Protein AF-A0A359D4K9-F1 (afdb_monomer)

Foldseek 3Di:
DVVQVVVLVVPDDDLVSLDDDLPPQWGWDQTFDPPDPPDPVQTFPTAFIWRDDPNDTDTDDGDGCVVPVPADSVRVSVVVVVVVVVVVVD

Solvent-accessible surface area (backbone atoms only — not comparable to full-atom values): 5476 Å² total; per-residue (Å²): 78,72,70,34,51,50,56,52,60,76,63,56,84,52,79,74,60,45,40,50,74,74,56,94,54,33,20,41,28,80,61,69,64,82,71,58,88,53,61,92,89,59,59,64,64,52,27,36,36,36,40,63,53,100,95,42,79,43,81,73,50,75,58,49,28,80,80,43,75,88,57,54,71,67,58,50,52,48,54,50,54,51,53,53,55,58,60,78,74,109

Mean predicted aligned error: 7.07 Å

pLDDT: mean 76.09, std 11.59, range [47.28, 90.19]

Nearest PDB structures (foldseek):
  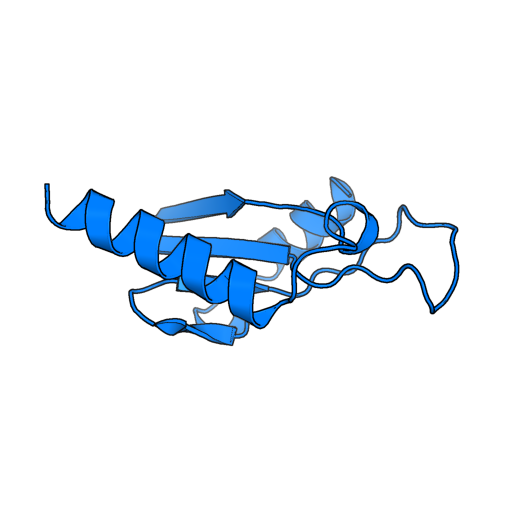2re2-assembly1_A  TM=3.440E-01  e=5.229E+00  Thermoplasma acidophilum DSM 1728
  3p7m-assembly1_D  TM=3.072E-01  e=7.297E+00  Francisella tularensis subsp. tularensis

Radius of gyration: 13.6 Å; Cα contacts (8 Å, |Δi|>4): 110; chains: 1; bounding box: 34×25×38 Å

Secondary structure (DSSP, 8-state):
-HHHHHHHHHT--SGGGG-EEEETTEEEE----SS--S-GGG----EEEEEEETTEEEE--B--GGGGTTS-HHHHHHHHHHHHHHHTT-

Sequence (90 aa):
MESDIDEFLDNIEEIKDLGISLGHNLYKARIKNTDNNKGKSAGYRLITYLQFNENELTLIYIYSKSELENISESELDNIIINTFYNENMK

Structure (mmCIF, N/CA/C/O backbone):
data_AF-A0A359D4K9-F1
#
_entry.id   AF-A0A359D4K9-F1
#
loop_
_atom_site.group_PDB
_atom_site.id
_atom_site.type_symbol
_atom_site.label_atom_id
_atom_site.label_alt_id
_atom_site.label_comp_id
_atom_site.label_asym_id
_atom_site.label_entity_id
_atom_site.label_seq_id
_atom_site.pdbx_PDB_ins_code
_atom_site.Cartn_x
_atom_site.Cartn_y
_atom_site.Cartn_z
_atom_site.occupancy
_atom_site.B_iso_or_equiv
_atom_site.auth_seq_id
_atom_site.auth_comp_id
_atom_site.auth_asym_id
_atom_site.auth_atom_id
_atom_site.pdbx_PDB_model_num
ATOM 1 N N . MET A 1 1 ? 0.466 2.070 -15.325 1.00 66.88 1 MET A N 1
ATOM 2 C CA . MET A 1 1 ? 0.275 2.724 -14.012 1.00 66.88 1 MET A CA 1
ATOM 3 C C . MET A 1 1 ? -1.197 2.887 -13.715 1.00 66.88 1 MET A C 1
ATOM 5 O O . MET A 1 1 ? -1.648 2.187 -12.826 1.00 66.88 1 MET A O 1
ATOM 9 N N . GLU A 1 2 ? -1.948 3.731 -14.429 1.00 74.88 2 GLU A N 1
ATOM 10 C CA . GLU A 1 2 ? -3.402 3.876 -14.202 1.00 74.88 2 GLU A CA 1
ATOM 11 C C . GLU A 1 2 ? -4.120 2.524 -14.350 1.00 74.88 2 GLU A C 1
ATOM 13 O O . GLU A 1 2 ? -4.704 2.033 -13.395 1.00 74.88 2 GLU A O 1
ATOM 18 N N . SER A 1 3 ? -3.878 1.818 -15.460 1.00 83.75 3 SER A N 1
ATOM 19 C CA . SER A 1 3 ? -4.421 0.472 -15.695 1.00 83.75 3 SER A CA 1
ATOM 20 C C . SER A 1 3 ? -4.001 -0.581 -14.663 1.00 83.75 3 SER A C 1
ATOM 22 O O . SER A 1 3 ? -4.746 -1.518 -14.412 1.00 83.75 3 SER A O 1
ATOM 24 N N . ASP A 1 4 ? -2.799 -0.459 -14.090 1.00 81.88 4 ASP A N 1
ATOM 25 C CA . ASP A 1 4 ? -2.317 -1.399 -13.073 1.00 81.88 4 ASP A CA 1
ATOM 26 C C . ASP A 1 4 ? -3.028 -1.165 -11.731 1.00 81.88 4 ASP A C 1
ATOM 28 O O . ASP A 1 4 ? -3.314 -2.111 -10.999 1.00 81.88 4 ASP A O 1
ATOM 32 N N . ILE A 1 5 ? -3.284 0.105 -11.399 1.00 81.25 5 ILE A N 1
ATOM 33 C CA . ILE A 1 5 ? -4.005 0.502 -10.189 1.00 81.25 5 ILE A CA 1
ATOM 34 C C . ILE A 1 5 ? -5.464 0.075 -10.305 1.00 81.25 5 ILE A C 1
ATOM 36 O O . ILE A 1 5 ? -5.965 -0.546 -9.373 1.00 81.25 5 ILE A O 1
ATOM 40 N N . ASP A 1 6 ? -6.107 0.347 -11.440 1.00 86.19 6 ASP A N 1
ATOM 41 C CA . ASP A 1 6 ? -7.495 -0.051 -11.686 1.00 86.19 6 ASP A CA 1
ATOM 42 C C . ASP A 1 6 ? -7.654 -1.571 -11.581 1.00 86.19 6 ASP A C 1
ATOM 44 O O . ASP A 1 6 ? -8.506 -2.050 -10.838 1.00 86.19 6 ASP A O 1
ATOM 48 N N . GLU A 1 7 ? -6.758 -2.341 -12.216 1.00 87.75 7 GLU A N 1
ATOM 49 C CA . GLU A 1 7 ? -6.754 -3.804 -12.104 1.00 87.75 7 GLU A CA 1
ATOM 50 C C . GLU A 1 7 ? -6.623 -4.252 -10.643 1.00 87.75 7 GLU A C 1
ATOM 52 O O . GLU A 1 7 ? -7.317 -5.166 -10.212 1.00 87.75 7 GLU A O 1
ATOM 57 N N . PHE A 1 8 ? -5.758 -3.619 -9.850 1.00 87.25 8 PHE A N 1
A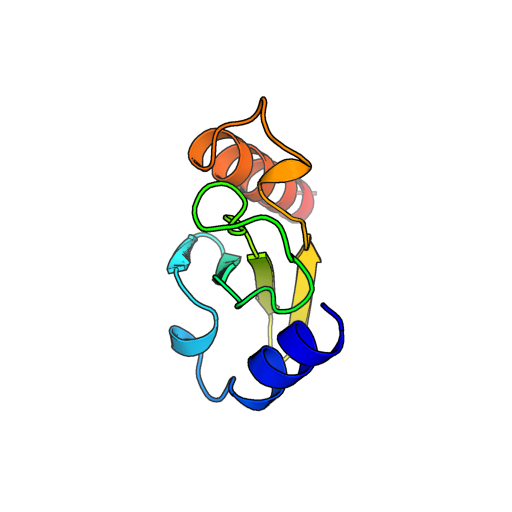TOM 58 C CA . PHE A 1 8 ? -5.648 -3.953 -8.434 1.00 87.25 8 PHE A CA 1
ATOM 59 C C . PHE A 1 8 ? -6.930 -3.634 -7.657 1.00 87.25 8 PHE A C 1
ATOM 61 O O . PHE A 1 8 ? -7.374 -4.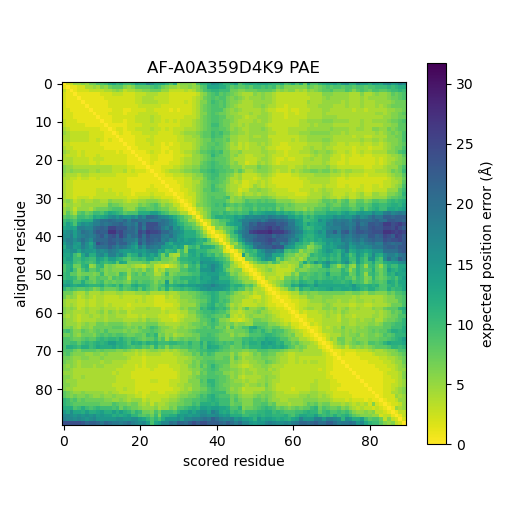484 -6.890 1.00 87.25 8 PHE A O 1
ATOM 68 N N . LEU A 1 9 ? -7.524 -2.453 -7.856 1.00 86.25 9 LEU A N 1
ATOM 69 C CA . LEU A 1 9 ? -8.746 -2.035 -7.160 1.00 86.25 9 LEU A CA 1
ATOM 70 C C . LEU A 1 9 ? -9.936 -2.940 -7.494 1.00 86.25 9 LEU A C 1
ATOM 72 O O . LEU A 1 9 ? -10.675 -3.318 -6.587 1.00 86.25 9 LEU A O 1
ATOM 76 N N . ASP A 1 10 ? -10.068 -3.348 -8.756 1.00 90.19 10 ASP A N 1
ATOM 77 C CA . ASP A 1 10 ? -11.122 -4.256 -9.221 1.00 90.19 10 ASP A CA 1
ATOM 78 C C . ASP A 1 10 ? -11.018 -5.665 -8.610 1.00 90.19 10 ASP A C 1
ATOM 80 O O . ASP A 1 10 ? -12.001 -6.405 -8.594 1.00 90.19 10 ASP A O 1
ATOM 84 N N . ASN A 1 11 ? -9.843 -6.048 -8.098 1.00 89.44 11 ASN A N 1
ATOM 85 C CA . ASN A 1 11 ? -9.598 -7.350 -7.471 1.00 89.44 11 ASN A CA 1
ATOM 86 C C . ASN A 1 11 ? -9.678 -7.323 -5.930 1.00 89.44 11 ASN A C 1
ATOM 88 O O . ASN A 1 11 ? -9.399 -8.341 -5.296 1.00 89.44 11 ASN A O 1
ATOM 92 N N . ILE A 1 12 ? -10.025 -6.190 -5.306 1.00 88.06 12 ILE A N 1
ATOM 93 C CA . ILE A 1 12 ? -10.196 -6.113 -3.847 1.00 88.06 12 ILE A CA 1
ATOM 94 C C . ILE A 1 12 ? -11.588 -6.628 -3.470 1.00 88.06 12 ILE A C 1
ATOM 96 O O . ILE A 1 12 ? -12.591 -5.965 -3.728 1.00 88.06 12 ILE A O 1
ATOM 100 N N . GLU A 1 13 ? -11.649 -7.764 -2.775 1.00 87.88 13 GLU A N 1
ATOM 101 C CA . GLU A 1 13 ? -12.898 -8.299 -2.213 1.00 87.88 13 GLU A CA 1
ATOM 102 C C . GLU A 1 13 ? -12.877 -8.300 -0.676 1.00 87.88 13 GLU A C 1
ATOM 104 O O . GLU A 1 13 ? -13.894 -8.066 -0.021 1.00 87.88 13 GLU A O 1
ATOM 109 N N . GLU A 1 14 ? -11.706 -8.534 -0.081 1.00 88.25 14 GLU A N 1
ATOM 110 C CA . GLU A 1 14 ? -11.500 -8.669 1.356 1.00 88.25 14 GLU A CA 1
ATOM 111 C C . GLU A 1 14 ? -10.238 -7.924 1.832 1.00 88.25 14 GLU A C 1
ATOM 113 O O . GLU A 1 14 ? -9.333 -7.591 1.071 1.00 88.25 14 GLU A O 1
ATOM 118 N N . ILE A 1 15 ? -10.112 -7.732 3.151 1.00 84.50 15 ILE A N 1
ATOM 119 C CA . ILE A 1 15 ? -8.956 -7.060 3.781 1.00 84.50 15 ILE A CA 1
ATOM 120 C C . ILE A 1 15 ? -7.611 -7.692 3.383 1.00 84.50 15 ILE A C 1
ATOM 122 O O . ILE A 1 15 ? -6.601 -6.998 3.277 1.00 84.50 15 ILE A O 1
ATOM 126 N N . LYS A 1 16 ? -7.573 -9.012 3.169 1.00 87.62 16 LYS A N 1
ATOM 127 C CA . LYS A 1 16 ? -6.346 -9.728 2.786 1.00 87.62 16 LYS A CA 1
ATOM 128 C C . LYS A 1 16 ? -5.823 -9.303 1.404 1.00 87.62 16 LYS A C 1
ATOM 130 O O . LYS A 1 16 ? -4.626 -9.432 1.154 1.00 87.62 16 LYS A O 1
ATOM 135 N N . ASP A 1 17 ? -6.696 -8.777 0.545 1.00 89.31 17 ASP A N 1
ATOM 136 C CA . ASP A 1 17 ? -6.366 -8.357 -0.820 1.00 89.31 17 ASP A CA 1
ATOM 137 C C . ASP A 1 17 ? -5.686 -6.977 -0.831 1.00 89.31 17 ASP A C 1
ATOM 139 O O . ASP A 1 17 ? -4.972 -6.633 -1.771 1.00 89.31 17 ASP A O 1
ATOM 143 N N . LEU A 1 18 ? -5.790 -6.225 0.275 1.00 87.00 18 LEU A N 1
ATOM 144 C CA . LEU A 1 18 ? -5.094 -4.950 0.493 1.00 87.00 18 LEU A CA 1
ATOM 145 C C . LEU A 1 18 ? -3.571 -5.116 0.671 1.00 87.00 18 LEU A C 1
ATOM 147 O O . LEU A 1 18 ? -2.823 -4.136 0.648 1.00 87.00 18 LEU A O 1
ATOM 151 N N . GLY A 1 19 ? -3.098 -6.353 0.851 1.00 89.00 19 GLY A N 1
ATOM 152 C CA . GLY A 1 19 ? -1.686 -6.701 0.958 1.00 89.00 19 GLY A CA 1
ATOM 153 C C . GLY A 1 19 ? -1.193 -6.891 2.396 1.00 89.00 19 GLY A C 1
ATOM 154 O O . GLY A 1 19 ? -1.867 -7.469 3.246 1.00 89.00 19 GLY A O 1
ATOM 155 N N . ILE A 1 20 ? 0.046 -6.476 2.666 1.00 90.12 20 ILE A N 1
ATOM 156 C CA . ILE A 1 20 ? 0.716 -6.713 3.952 1.00 90.12 20 ILE A CA 1
ATOM 157 C C . ILE A 1 20 ? 0.238 -5.677 4.968 1.00 90.12 20 ILE A C 1
ATOM 159 O O . ILE A 1 20 ? 0.394 -4.479 4.742 1.00 90.12 20 ILE A O 1
ATOM 163 N N . SER A 1 21 ? -0.292 -6.128 6.106 1.00 89.50 21 SER A N 1
ATOM 164 C CA . SER A 1 21 ? -0.646 -5.227 7.206 1.00 89.50 21 SER A CA 1
ATOM 165 C C . SER A 1 21 ? 0.602 -4.627 7.855 1.00 89.50 21 SER A C 1
ATOM 167 O O . SER A 1 21 ? 1.565 -5.337 8.153 1.00 89.50 21 SER A O 1
ATOM 169 N N . LEU A 1 22 ? 0.549 -3.323 8.108 1.00 87.00 22 LEU A N 1
ATOM 170 C CA . LEU A 1 22 ? 1.575 -2.551 8.807 1.00 87.00 22 LEU A CA 1
ATOM 171 C C . LEU A 1 22 ? 1.111 -2.087 10.201 1.00 87.00 22 LEU A C 1
ATOM 173 O O . LEU A 1 22 ? 1.812 -1.333 10.871 1.00 87.00 22 LEU A O 1
ATOM 177 N N . GLY A 1 23 ? -0.054 -2.564 10.654 1.00 84.88 23 GLY A N 1
ATOM 178 C CA . GLY A 1 23 ? -0.723 -2.094 11.869 1.00 84.88 23 GLY A CA 1
ATOM 179 C C . GLY A 1 23 ? -1.552 -0.827 11.635 1.00 84.88 23 GLY A C 1
ATOM 180 O O . GLY A 1 23 ? -1.506 -0.233 10.564 1.00 84.88 23 GLY A O 1
ATOM 181 N N . HIS A 1 24 ? -2.346 -0.423 12.632 1.00 82.56 24 HIS A N 1
ATOM 182 C CA . HIS A 1 24 ? -3.149 0.814 12.592 1.00 82.56 24 HIS A CA 1
ATOM 183 C C . HIS A 1 24 ? -4.063 0.959 11.353 1.00 82.56 24 HIS A C 1
ATOM 185 O O . HIS A 1 24 ? -4.199 2.052 10.816 1.00 82.56 24 HIS A O 1
ATOM 191 N N . ASN A 1 25 ? -4.673 -0.138 10.885 1.00 83.69 25 ASN A N 1
ATOM 192 C CA . ASN A 1 25 ? -5.478 -0.194 9.650 1.00 83.69 25 ASN A CA 1
ATOM 193 C C . ASN A 1 25 ? -4.738 0.262 8.378 1.00 83.69 25 ASN A C 1
ATOM 195 O O . ASN A 1 25 ? -5.384 0.615 7.392 1.00 83.69 25 ASN A O 1
ATOM 199 N N . LEU A 1 26 ? -3.401 0.230 8.388 1.00 87.06 26 LEU A N 1
ATOM 200 C CA . LEU A 1 26 ? -2.564 0.484 7.223 1.00 87.06 26 LEU A CA 1
ATOM 201 C C . LEU A 1 26 ? -2.172 -0.832 6.557 1.00 87.06 26 LEU A C 1
ATOM 203 O O . LEU A 1 26 ? -1.695 -1.774 7.205 1.00 87.06 26 LEU A O 1
ATOM 207 N N . TYR A 1 27 ? -2.328 -0.862 5.240 1.00 89.12 27 TYR A N 1
ATOM 208 C CA . TYR A 1 27 ? -1.989 -2.001 4.397 1.00 89.12 27 TYR A CA 1
ATOM 209 C C . TYR A 1 27 ? -1.107 -1.555 3.249 1.00 89.12 27 TYR A C 1
ATOM 211 O O . TYR A 1 27 ? -1.294 -0.467 2.714 1.00 89.12 27 TYR A O 1
ATOM 219 N N . LYS A 1 28 ? -0.158 -2.411 2.881 1.00 86.81 28 LYS A N 1
ATOM 220 C CA . LYS A 1 28 ? 0.773 -2.196 1.783 1.00 86.81 28 LYS A CA 1
ATOM 221 C C . LYS A 1 28 ? 0.547 -3.221 0.682 1.00 86.81 28 LYS A C 1
ATOM 223 O O . LYS A 1 28 ? 0.812 -4.413 0.884 1.00 86.81 28 LYS A O 1
ATOM 228 N N . ALA A 1 29 ? 0.196 -2.745 -0.504 1.00 86.50 29 ALA A N 1
ATOM 229 C CA . ALA A 1 29 ? 0.099 -3.572 -1.694 1.00 86.50 29 ALA A CA 1
ATOM 230 C C . ALA A 1 29 ? 1.421 -3.616 -2.490 1.00 86.50 29 ALA A C 1
ATOM 232 O O . ALA A 1 29 ? 2.392 -2.879 -2.282 1.00 86.50 29 ALA A O 1
ATOM 233 N N . ARG A 1 30 ? 1.499 -4.567 -3.417 1.00 82.94 30 ARG A N 1
ATOM 234 C CA . ARG A 1 30 ? 2.578 -4.659 -4.408 1.00 82.94 30 ARG A CA 1
ATOM 235 C C . ARG A 1 30 ? 1.930 -4.880 -5.763 1.00 82.94 30 ARG A C 1
ATOM 237 O O . ARG A 1 30 ? 1.786 -6.017 -6.198 1.00 82.94 30 ARG A O 1
ATOM 244 N N . ILE A 1 31 ? 1.512 -3.793 -6.395 1.00 79.31 31 ILE A N 1
ATOM 245 C CA . ILE A 1 31 ? 0.893 -3.833 -7.719 1.00 79.31 31 ILE A CA 1
ATOM 246 C C . ILE A 1 31 ? 1.976 -4.090 -8.780 1.00 79.31 31 ILE A C 1
ATOM 248 O O . ILE A 1 31 ? 3.167 -3.810 -8.605 1.00 79.31 31 ILE A O 1
ATOM 252 N N . LYS A 1 32 ? 1.594 -4.695 -9.897 1.00 73.69 32 LYS A N 1
ATOM 253 C CA . LYS A 1 32 ? 2.473 -4.771 -11.062 1.00 73.69 32 LYS A CA 1
ATOM 254 C C . LYS A 1 32 ? 2.698 -3.352 -11.598 1.00 73.69 32 LYS A C 1
ATOM 256 O O . LYS A 1 32 ? 1.829 -2.507 -11.475 1.00 73.69 32 LYS A O 1
ATOM 261 N N . ASN A 1 33 ? 3.854 -3.079 -12.193 1.00 73.25 33 ASN A N 1
ATOM 262 C CA . ASN A 1 33 ? 3.975 -1.901 -13.046 1.00 73.25 33 ASN A CA 1
ATOM 263 C C . ASN A 1 33 ? 4.248 -2.354 -14.470 1.00 73.25 33 ASN A C 1
ATOM 265 O O . ASN A 1 33 ? 5.350 -2.822 -14.770 1.00 73.25 33 ASN A O 1
ATOM 269 N N . THR A 1 34 ? 3.240 -2.231 -15.322 1.00 73.25 34 THR A N 1
ATOM 270 C CA . THR A 1 34 ? 3.354 -2.554 -16.743 1.00 73.25 34 THR A CA 1
ATOM 271 C C . THR A 1 34 ? 4.018 -1.439 -17.554 1.00 73.25 34 THR A C 1
ATOM 273 O O . THR A 1 34 ? 4.554 -1.733 -18.621 1.00 73.25 34 THR A O 1
ATOM 276 N N . ASP A 1 35 ? 4.115 -0.213 -17.023 1.00 67.25 35 ASP A N 1
ATOM 277 C CA . ASP A 1 35 ? 4.706 0.937 -17.732 1.00 67.25 35 ASP A CA 1
ATOM 278 C C . ASP A 1 35 ? 6.247 0.941 -17.733 1.00 67.25 35 ASP A C 1
ATOM 280 O O . ASP A 1 35 ? 6.877 1.616 -18.554 1.00 67.25 35 ASP A O 1
ATOM 284 N N . ASN A 1 36 ? 6.904 0.197 -16.835 1.00 61.69 36 ASN A N 1
ATOM 285 C CA . ASN A 1 36 ? 8.368 0.177 -16.782 1.00 61.69 36 ASN A CA 1
ATOM 286 C C . ASN A 1 36 ? 8.964 -0.805 -17.799 1.00 61.69 36 ASN A C 1
ATOM 288 O O . ASN A 1 36 ? 9.108 -1.997 -17.544 1.00 61.69 36 ASN A O 1
ATOM 292 N N . ASN A 1 37 ? 9.477 -0.256 -18.902 1.00 55.66 37 ASN A N 1
ATOM 293 C CA . ASN A 1 37 ? 10.341 -0.958 -19.865 1.00 55.66 37 ASN A CA 1
ATOM 294 C C . ASN A 1 37 ? 11.792 -1.165 -19.375 1.00 55.66 37 ASN A C 1
ATOM 296 O O . ASN A 1 37 ? 12.651 -1.652 -20.112 1.00 55.66 37 ASN A O 1
ATOM 300 N N . LYS A 1 38 ? 12.107 -0.774 -18.136 1.00 55.78 38 LYS A N 1
ATOM 301 C CA . LYS A 1 38 ? 13.419 -0.986 -17.512 1.00 55.78 38 LYS A CA 1
ATOM 302 C C . LYS A 1 38 ? 13.348 -2.327 -16.775 1.00 55.78 38 LYS A C 1
ATOM 304 O O . LYS A 1 38 ? 12.509 -2.474 -15.901 1.00 55.78 38 LYS A O 1
ATOM 309 N N . GLY A 1 39 ? 14.156 -3.313 -17.179 1.00 53.16 39 GLY A N 1
ATOM 310 C CA . GLY A 1 39 ? 14.050 -4.730 -16.778 1.00 53.16 39 GLY A CA 1
ATOM 311 C C . GLY A 1 39 ? 14.097 -5.044 -15.267 1.00 53.16 39 GLY A C 1
ATOM 312 O O . GLY A 1 39 ? 13.937 -4.179 -14.420 1.00 53.16 39 GLY A O 1
ATOM 313 N N . LYS A 1 40 ? 14.345 -6.313 -14.902 1.00 47.28 40 LYS A N 1
ATOM 314 C CA . LYS A 1 40 ? 14.177 -6.895 -13.540 1.00 47.28 40 LYS A CA 1
ATOM 315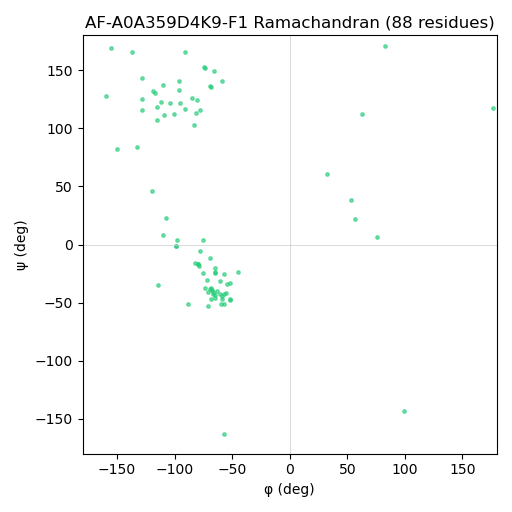 C C . LYS A 1 40 ? 14.709 -6.071 -12.341 1.00 47.28 40 LYS A C 1
ATOM 317 O O . LYS A 1 40 ? 14.237 -6.280 -11.225 1.00 47.28 40 LYS A O 1
ATOM 322 N N . SER A 1 41 ? 15.672 -5.167 -12.538 1.00 51.81 41 SER A N 1
ATOM 323 C CA . SER A 1 41 ? 16.230 -4.269 -11.514 1.00 51.81 41 SER A CA 1
ATOM 324 C C . SER A 1 41 ? 15.409 -2.998 -11.235 1.00 51.81 41 SER A C 1
ATOM 326 O O . SER A 1 41 ? 15.610 -2.398 -10.185 1.00 51.81 41 SER A O 1
ATOM 328 N N . ALA A 1 42 ? 14.463 -2.615 -12.101 1.00 49.00 42 ALA A N 1
ATOM 329 C CA . ALA A 1 42 ? 13.616 -1.418 -11.968 1.00 49.00 42 ALA A CA 1
ATOM 330 C C . ALA A 1 42 ? 12.147 -1.740 -11.604 1.00 49.00 42 ALA A C 1
ATOM 332 O O . ALA A 1 42 ? 11.229 -0.960 -11.872 1.00 49.00 42 ALA A O 1
ATOM 333 N N . GLY A 1 43 ? 11.915 -2.911 -11.003 1.00 50.91 43 GLY A N 1
ATOM 334 C CA . GLY A 1 43 ? 10.604 -3.304 -10.486 1.00 50.91 43 GLY A CA 1
ATOM 335 C C . GLY A 1 43 ? 10.197 -2.471 -9.267 1.00 50.91 43 GLY A C 1
ATOM 336 O O . GLY A 1 43 ? 11.007 -2.253 -8.360 1.00 50.91 43 GLY A O 1
ATOM 337 N N . TYR A 1 44 ? 8.938 -2.030 -9.239 1.00 50.94 44 TYR A N 1
ATOM 338 C CA . TYR A 1 44 ? 8.359 -1.280 -8.127 1.00 50.94 44 TYR A CA 1
ATOM 339 C C . TYR A 1 44 ? 8.430 -2.095 -6.829 1.00 50.94 44 TYR A C 1
ATOM 341 O O . TYR A 1 44 ? 8.214 -3.304 -6.806 1.00 50.94 44 TYR A O 1
ATOM 349 N N . ARG A 1 45 ? 8.727 -1.410 -5.733 1.00 59.66 45 ARG A N 1
ATOM 350 C CA . ARG A 1 45 ? 8.546 -1.836 -4.345 1.00 59.66 45 ARG A CA 1
ATOM 351 C C . ARG A 1 45 ? 8.302 -0.582 -3.525 1.00 59.66 45 ARG A C 1
ATOM 353 O O . ARG A 1 45 ? 9.245 0.015 -3.014 1.00 59.66 45 ARG A O 1
ATOM 360 N N . LEU A 1 46 ? 7.050 -0.157 -3.568 1.00 59.84 46 LEU A N 1
ATOM 361 C CA . LEU A 1 46 ? 6.113 -0.001 -2.452 1.00 59.84 46 LEU A CA 1
ATOM 362 C C . LEU A 1 46 ? 4.886 0.596 -3.122 1.00 59.84 46 LEU A C 1
ATOM 364 O O . LEU A 1 46 ? 4.990 1.630 -3.779 1.00 59.84 46 LEU A O 1
ATOM 368 N N . ILE A 1 47 ? 3.769 -0.109 -3.082 1.00 61.41 47 ILE A N 1
ATOM 369 C CA . ILE A 1 47 ? 2.626 0.327 -3.857 1.00 61.41 47 ILE A CA 1
ATOM 370 C C . ILE A 1 47 ? 1.427 0.393 -2.945 1.00 61.41 47 ILE A C 1
ATOM 372 O O . ILE A 1 47 ? 0.977 -0.611 -2.423 1.00 61.41 47 ILE A O 1
ATOM 376 N N . THR A 1 48 ? 0.944 1.615 -2.790 1.00 62.53 48 THR A N 1
ATOM 377 C CA . THR A 1 48 ? -0.307 1.967 -2.142 1.00 62.53 48 THR A CA 1
ATOM 378 C C . THR A 1 48 ? -0.377 1.605 -0.665 1.00 62.53 48 THR A C 1
ATOM 380 O O . THR A 1 48 ? -0.457 0.442 -0.276 1.00 62.53 48 THR A O 1
ATOM 383 N N . TYR A 1 49 ? -0.415 2.649 0.158 1.00 69.94 49 TYR A N 1
ATOM 384 C CA . TYR A 1 49 ? -0.959 2.543 1.502 1.00 69.94 49 TYR A CA 1
ATOM 385 C C . TYR A 1 49 ? -2.457 2.736 1.430 1.00 69.94 49 TYR A C 1
ATOM 387 O O . TYR A 1 49 ? -2.927 3.728 0.869 1.00 69.94 49 TYR A O 1
ATOM 395 N N . LEU A 1 50 ? -3.180 1.774 1.975 1.00 70.44 50 LEU A N 1
ATOM 396 C CA . LEU A 1 50 ? -4.625 1.818 2.069 1.00 70.44 50 LEU A CA 1
ATOM 397 C C . LEU A 1 50 ? -5.001 1.946 3.534 1.00 70.44 50 LEU A C 1
ATOM 399 O O . LEU A 1 50 ? -4.596 1.106 4.341 1.00 70.44 50 LEU A O 1
ATOM 403 N N . GLN A 1 51 ? -5.747 2.995 3.864 1.00 72.06 51 GLN A N 1
ATOM 404 C CA . GLN A 1 51 ? -6.421 3.094 5.151 1.00 72.06 51 GLN A CA 1
ATOM 405 C C . GLN A 1 51 ? -7.849 2.597 4.979 1.00 72.06 51 GLN A C 1
ATOM 407 O O . GLN A 1 51 ? -8.592 3.124 4.152 1.00 72.06 51 GLN A O 1
ATOM 412 N N . PHE A 1 52 ? -8.211 1.581 5.758 1.00 68.56 52 PHE A N 1
ATOM 413 C CA . PHE A 1 52 ? -9.589 1.116 5.850 1.00 68.56 52 PHE A CA 1
ATOM 414 C C . PHE A 1 52 ? -10.229 1.672 7.123 1.00 68.56 52 PHE A C 1
ATOM 416 O O . PHE A 1 52 ? -9.855 1.276 8.230 1.00 68.56 52 PHE A O 1
ATOM 423 N N . ASN A 1 53 ? -11.199 2.572 6.963 1.00 69.88 53 ASN A N 1
ATOM 424 C CA . ASN A 1 53 ? -12.016 3.100 8.054 1.00 69.88 53 ASN A CA 1
ATOM 425 C C . ASN A 1 53 ? -13.486 2.944 7.671 1.00 69.88 53 ASN A C 1
ATOM 427 O O . ASN A 1 53 ? -13.868 3.419 6.614 1.00 69.88 53 ASN A O 1
ATOM 431 N N . GLU A 1 54 ? -14.291 2.295 8.516 1.00 68.31 54 GLU A N 1
ATOM 432 C CA . GLU A 1 54 ? -15.765 2.247 8.424 1.00 68.31 54 GLU A CA 1
ATOM 433 C C . GLU A 1 54 ? -16.341 2.295 6.988 1.00 68.31 54 GLU A C 1
ATOM 435 O O . GLU A 1 54 ? -17.112 3.183 6.636 1.00 68.31 54 GLU A O 1
ATOM 440 N N . ASN A 1 55 ? -15.973 1.295 6.174 1.00 72.38 55 ASN A N 1
ATOM 441 C CA . ASN A 1 55 ? -16.407 1.068 4.784 1.00 72.38 55 ASN A CA 1
ATOM 442 C C . ASN A 1 55 ? -15.784 1.968 3.703 1.00 72.38 55 ASN A C 1
ATOM 444 O O . ASN A 1 55 ? -16.175 1.862 2.541 1.00 72.38 55 ASN A O 1
ATOM 448 N N . GLU A 1 56 ? -14.803 2.796 4.041 1.00 78.19 56 GLU A N 1
ATOM 449 C CA . GLU A 1 56 ? -14.053 3.604 3.085 1.00 78.19 56 GLU A CA 1
ATOM 450 C C . GLU A 1 56 ? -12.615 3.099 2.939 1.00 78.19 56 GLU A C 1
ATOM 452 O O . GLU A 1 56 ? -11.941 2.753 3.916 1.00 78.19 56 GLU A O 1
ATOM 457 N N . LEU A 1 57 ? -12.159 3.053 1.687 1.00 80.75 57 LEU A N 1
ATOM 458 C CA . LEU A 1 57 ? -10.798 2.714 1.310 1.00 80.75 57 LEU A CA 1
ATOM 459 C C . LEU A 1 57 ? -10.090 3.976 0.809 1.00 80.75 57 LEU A C 1
ATOM 461 O O . LEU A 1 57 ? -10.397 4.470 -0.275 1.00 80.75 57 LEU A O 1
ATOM 465 N N . THR A 1 58 ? -9.105 4.461 1.562 1.00 81.50 58 THR A N 1
ATOM 466 C CA . THR A 1 58 ? -8.344 5.664 1.197 1.00 81.50 58 THR A CA 1
ATOM 467 C C . THR A 1 58 ? -6.965 5.301 0.672 1.00 81.50 58 THR A C 1
ATOM 469 O O . THR A 1 58 ? -6.162 4.706 1.393 1.00 81.50 58 THR A O 1
ATOM 472 N N . LEU A 1 59 ? -6.659 5.716 -0.562 1.00 81.00 59 LEU A N 1
ATOM 473 C CA . LEU A 1 59 ? -5.305 5.666 -1.113 1.00 81.00 59 LEU A CA 1
ATOM 474 C C . LEU A 1 59 ? -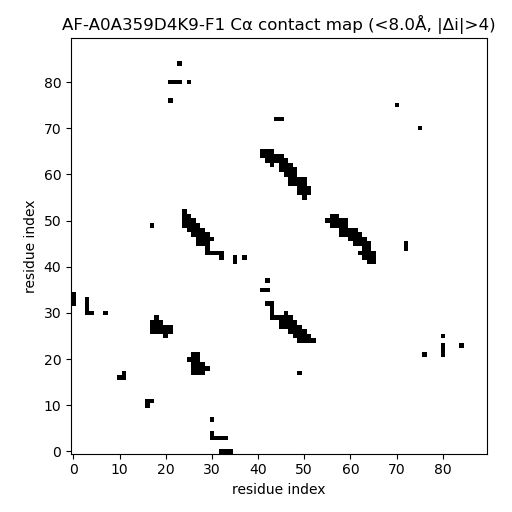4.466 6.820 -0.571 1.00 81.00 59 LEU A C 1
ATOM 476 O O . LEU A 1 59 ? -4.716 7.985 -0.858 1.00 81.00 59 LEU A O 1
ATOM 480 N N . ILE A 1 60 ? -3.431 6.469 0.178 1.00 79.38 60 ILE A N 1
ATOM 481 C CA . ILE A 1 60 ? -2.545 7.423 0.842 1.00 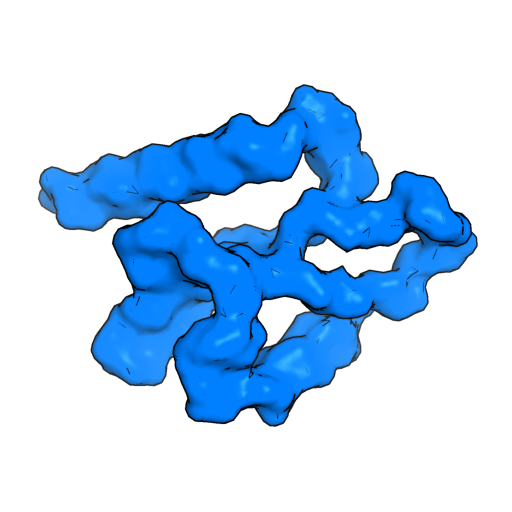79.38 60 ILE A CA 1
ATOM 482 C C . ILE A 1 60 ? -1.393 7.844 -0.072 1.00 79.38 60 ILE A C 1
ATOM 484 O O . ILE A 1 60 ? -1.105 9.030 -0.219 1.00 79.38 60 ILE A O 1
ATOM 488 N N . TYR A 1 61 ? -0.681 6.873 -0.652 1.00 77.44 61 TYR A N 1
ATOM 489 C CA . TYR A 1 61 ? 0.530 7.160 -1.417 1.00 77.44 61 TYR A CA 1
ATOM 490 C C . TYR A 1 61 ? 0.879 6.028 -2.379 1.00 77.44 61 TYR A C 1
ATOM 492 O O . TYR A 1 61 ? 0.991 4.872 -1.968 1.00 77.44 61 TYR A O 1
ATOM 500 N N . ILE A 1 62 ? 1.086 6.375 -3.649 1.00 77.44 62 ILE A N 1
ATOM 501 C CA . ILE A 1 62 ? 1.565 5.477 -4.702 1.00 77.44 62 ILE A CA 1
ATOM 502 C C . ILE A 1 62 ? 2.887 6.028 -5.208 1.00 77.44 62 ILE A C 1
ATOM 504 O O . ILE A 1 62 ? 2.974 7.212 -5.527 1.00 77.44 62 ILE A O 1
ATOM 508 N N . TYR A 1 63 ? 3.893 5.170 -5.330 1.00 74.75 63 TYR A N 1
ATOM 509 C CA . TYR A 1 63 ? 5.139 5.551 -5.972 1.00 74.75 63 TYR A CA 1
ATOM 510 C C . TYR A 1 63 ? 5.872 4.329 -6.539 1.00 74.75 63 TYR A C 1
ATOM 512 O O . TYR A 1 63 ? 5.531 3.169 -6.294 1.00 74.75 63 TYR A O 1
ATOM 520 N N . SER A 1 64 ? 6.900 4.596 -7.330 1.00 72.62 64 SER A N 1
ATOM 521 C CA . SER A 1 64 ? 7.805 3.605 -7.894 1.00 72.62 64 SER A CA 1
ATOM 522 C C . SER A 1 64 ? 9.066 3.459 -7.049 1.00 72.62 64 SER A C 1
ATOM 524 O O . SER A 1 64 ? 9.665 4.440 -6.630 1.00 72.62 64 SER A O 1
ATOM 526 N N . LYS A 1 65 ? 9.586 2.240 -6.858 1.00 69.50 65 LYS A N 1
ATOM 527 C CA . LYS A 1 65 ? 10.863 2.051 -6.126 1.00 69.50 65 LYS A CA 1
ATOM 528 C C . LYS A 1 65 ? 12.002 2.930 -6.659 1.00 69.50 65 LYS A C 1
ATOM 530 O O . LYS A 1 65 ? 12.849 3.351 -5.883 1.00 69.50 65 LYS A O 1
ATOM 535 N N . SER A 1 66 ? 12.012 3.198 -7.964 1.00 69.75 66 SER A N 1
ATOM 536 C CA . SER A 1 66 ? 12.980 4.084 -8.616 1.00 69.75 66 SER A CA 1
ATOM 537 C C . SER A 1 66 ? 12.887 5.551 -8.188 1.00 69.75 66 SER A C 1
ATOM 539 O O . SER A 1 66 ? 13.874 6.264 -8.296 1.00 69.75 66 SER A O 1
ATOM 541 N N . GLU A 1 67 ? 11.737 6.028 -7.714 1.00 70.31 67 GLU A N 1
ATOM 542 C CA . GLU A 1 67 ? 11.611 7.401 -7.205 1.00 70.31 67 GLU A CA 1
ATOM 543 C C . GLU A 1 67 ? 12.250 7.563 -5.823 1.00 70.31 67 GLU A C 1
ATOM 545 O O . GLU A 1 67 ? 12.681 8.659 -5.476 1.00 70.31 67 GLU A O 1
ATOM 550 N N . LEU A 1 68 ? 12.372 6.474 -5.055 1.00 70.75 68 LEU A N 1
ATOM 551 C CA . LEU A 1 68 ? 12.908 6.475 -3.693 1.00 70.75 68 LEU A CA 1
ATOM 552 C C . LEU A 1 68 ? 14.151 5.582 -3.565 1.00 70.75 68 LEU A C 1
ATOM 554 O O . LEU A 1 68 ? 14.279 4.813 -2.616 1.00 70.75 68 LEU A O 1
ATOM 558 N N . GLU A 1 69 ? 15.097 5.693 -4.505 1.00 67.50 69 GLU A N 1
ATOM 559 C CA . GLU A 1 69 ? 16.338 4.890 -4.507 1.00 67.50 69 GLU A CA 1
ATOM 560 C C . GLU A 1 69 ? 17.175 5.025 -3.221 1.00 67.50 69 GLU A C 1
ATOM 562 O O . GLU A 1 69 ? 17.911 4.102 -2.873 1.00 67.50 69 GLU A O 1
ATOM 567 N N . ASN A 1 70 ? 17.039 6.142 -2.498 1.00 76.62 70 ASN A N 1
ATOM 568 C CA . ASN A 1 70 ? 17.814 6.446 -1.291 1.00 76.62 70 ASN A CA 1
ATOM 569 C C . ASN A 1 70 ? 17.089 6.137 0.029 1.00 76.62 70 ASN A C 1
ATOM 571 O O . ASN A 1 70 ? 17.673 6.362 1.085 1.00 76.62 70 ASN A O 1
ATOM 575 N N . ILE A 1 71 ? 15.842 5.654 -0.005 1.00 78.38 71 ILE A N 1
ATOM 576 C CA . ILE A 1 71 ? 15.058 5.351 1.201 1.00 78.38 71 ILE A CA 1
ATOM 577 C C . ILE A 1 71 ? 14.764 3.854 1.234 1.00 78.38 71 ILE A C 1
ATOM 579 O O . ILE A 1 71 ? 14.316 3.260 0.252 1.00 78.38 71 ILE A O 1
ATOM 583 N N . SER A 1 72 ? 15.028 3.220 2.375 1.00 81.25 72 SER A N 1
ATOM 584 C CA . SER A 1 72 ? 14.717 1.799 2.541 1.00 81.25 72 SER A CA 1
ATOM 585 C C . SER A 1 72 ? 13.207 1.561 2.693 1.00 81.25 72 SER A C 1
ATOM 587 O O . SER A 1 72 ? 12.486 2.399 3.228 1.00 81.25 72 SER A O 1
ATOM 589 N N . GLU A 1 73 ? 12.724 0.381 2.283 1.00 78.25 73 GLU A N 1
ATOM 590 C CA . GLU A 1 73 ? 11.3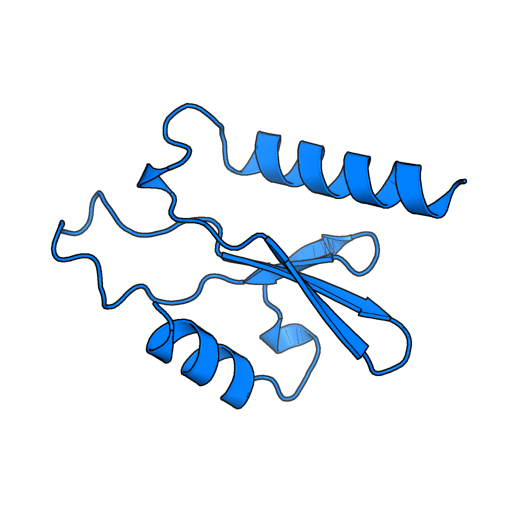02 0.001 2.410 1.00 78.25 73 GLU A CA 1
ATOM 591 C C . GLU A 1 73 ? 10.811 0.127 3.865 1.00 78.25 73 GLU A C 1
ATOM 593 O O . GLU A 1 73 ? 9.741 0.667 4.123 1.00 78.25 73 GLU A O 1
ATOM 598 N N . SER A 1 74 ? 11.639 -0.306 4.822 1.00 83.44 74 SER A N 1
ATOM 599 C CA . SER A 1 74 ? 11.353 -0.237 6.258 1.00 83.44 74 SER A CA 1
ATOM 600 C C . SER A 1 74 ? 11.326 1.185 6.809 1.00 83.44 74 SER A C 1
ATOM 602 O O . SER A 1 74 ? 10.547 1.490 7.706 1.00 83.44 74 SER A O 1
ATOM 604 N N . GLU A 1 75 ? 12.203 2.057 6.314 1.00 85.62 75 GLU A N 1
ATOM 605 C CA . GLU A 1 75 ? 12.238 3.454 6.746 1.00 85.62 75 GLU A CA 1
ATOM 606 C C . GLU A 1 75 ? 10.982 4.187 6.289 1.00 85.62 75 GLU A C 1
ATOM 608 O O . GLU A 1 75 ? 10.389 4.935 7.063 1.00 85.62 75 GLU A O 1
ATOM 613 N N . LEU A 1 76 ? 10.515 3.897 5.079 1.00 83.44 76 LEU A N 1
ATOM 614 C CA . LEU A 1 76 ? 9.286 4.477 4.568 1.00 83.44 76 LEU A CA 1
ATOM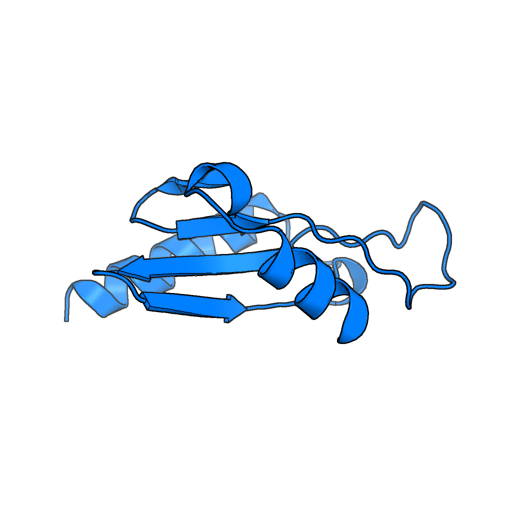 615 C C . LEU A 1 76 ? 8.028 3.933 5.249 1.00 83.44 76 LEU A C 1
ATOM 617 O O . LEU A 1 76 ? 7.153 4.725 5.594 1.00 83.44 76 LEU A O 1
ATOM 621 N N . ASP A 1 77 ? 7.972 2.625 5.523 1.00 86.31 77 ASP A N 1
ATOM 622 C CA . ASP A 1 77 ? 6.914 2.042 6.358 1.00 86.31 77 ASP A CA 1
ATOM 623 C C . ASP A 1 77 ? 6.811 2.804 7.691 1.00 86.31 77 ASP A C 1
ATOM 625 O O . ASP A 1 77 ? 5.727 3.238 8.077 1.00 86.31 77 ASP A O 1
ATOM 629 N N . ASN A 1 78 ? 7.947 3.057 8.350 1.00 87.25 78 ASN A N 1
ATOM 630 C CA . ASN A 1 78 ? 7.985 3.804 9.607 1.00 87.25 78 ASN A CA 1
ATOM 631 C C . ASN A 1 78 ? 7.542 5.266 9.453 1.00 87.25 78 ASN A C 1
ATOM 633 O O . ASN A 1 78 ? 6.802 5.763 10.301 1.00 87.25 78 ASN A O 1
ATOM 637 N N . ILE A 1 79 ? 7.985 5.972 8.406 1.00 86.06 79 ILE A N 1
ATOM 638 C CA . ILE A 1 79 ? 7.574 7.364 8.149 1.00 86.06 79 ILE A CA 1
ATOM 639 C C . ILE A 1 79 ? 6.056 7.448 8.003 1.00 86.06 79 ILE A C 1
ATOM 641 O O . ILE A 1 79 ? 5.430 8.334 8.587 1.00 86.06 79 ILE A O 1
ATOM 645 N N . ILE A 1 80 ? 5.465 6.514 7.261 1.00 84.81 80 ILE A N 1
ATOM 646 C CA . ILE A 1 80 ? 4.032 6.514 6.990 1.00 84.81 80 ILE A CA 1
ATOM 647 C C . ILE A 1 80 ? 3.265 6.162 8.261 1.00 84.81 80 ILE A C 1
ATOM 649 O O . ILE A 1 80 ? 2.454 6.972 8.700 1.00 84.81 80 ILE A O 1
ATOM 653 N N . ILE A 1 81 ? 3.594 5.054 8.933 1.00 85.88 81 ILE A N 1
ATOM 654 C CA . ILE A 1 81 ? 2.958 4.676 10.207 1.00 85.88 81 ILE A CA 1
ATOM 655 C C . ILE A 1 81 ? 2.996 5.839 11.210 1.00 85.88 81 ILE A C 1
ATOM 657 O O . ILE A 1 81 ? 1.967 6.186 11.787 1.00 85.88 81 ILE A O 1
ATOM 661 N N . ASN A 1 82 ? 4.154 6.486 11.381 1.00 87.44 82 ASN A N 1
ATOM 662 C CA . ASN A 1 82 ? 4.302 7.598 12.318 1.00 87.44 82 ASN A CA 1
ATOM 663 C C . ASN A 1 82 ? 3.500 8.836 11.901 1.00 87.44 82 ASN A C 1
ATOM 665 O O . ASN A 1 82 ? 2.908 9.488 12.759 1.00 87.44 82 ASN A O 1
ATOM 669 N N . THR A 1 83 ? 3.475 9.177 10.611 1.00 84.69 83 THR A N 1
ATOM 670 C CA . THR A 1 83 ? 2.683 10.311 10.106 1.00 84.69 83 THR A CA 1
ATOM 671 C C . THR A 1 83 ? 1.203 10.105 10.423 1.00 84.69 83 THR A C 1
ATOM 673 O O . THR A 1 83 ? 0.600 10.948 11.084 1.00 84.69 83 THR A O 1
ATOM 676 N N . PHE A 1 84 ? 0.654 8.937 10.079 1.00 78.56 84 PHE A N 1
ATOM 677 C CA . PHE A 1 84 ? -0.755 8.622 10.324 1.00 78.56 84 PHE A CA 1
ATOM 678 C C . PHE A 1 84 ? -1.089 8.515 11.809 1.00 78.56 84 PHE A C 1
ATOM 680 O O . PHE A 1 84 ? -2.116 9.028 12.250 1.00 78.56 84 PHE A O 1
ATOM 687 N N . TYR A 1 85 ? -0.236 7.878 12.612 1.00 79.56 85 TYR A N 1
ATOM 688 C CA . TYR A 1 85 ? -0.488 7.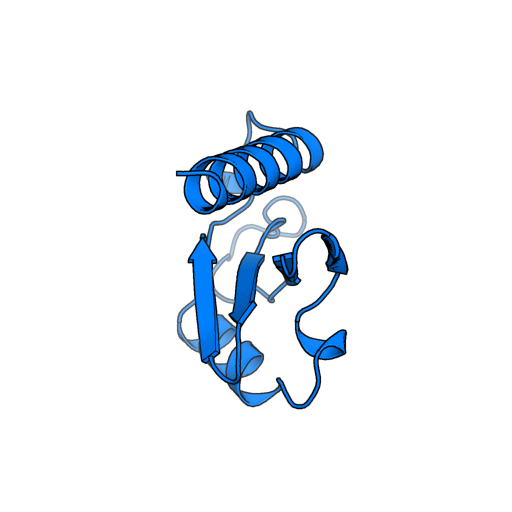755 14.047 1.00 79.56 85 TYR A CA 1
ATOM 689 C C . TYR A 1 85 ? -0.573 9.130 14.727 1.00 79.56 85 TYR A C 1
ATOM 691 O O . TYR A 1 85 ? -1.470 9.371 15.531 1.00 79.56 85 TYR A O 1
ATOM 699 N N . ASN A 1 86 ? 0.318 10.056 14.365 1.00 78.50 86 ASN A N 1
ATOM 700 C CA . ASN A 1 86 ? 0.343 11.397 14.949 1.00 78.50 86 ASN A CA 1
ATOM 701 C C . ASN A 1 86 ? -0.827 12.284 14.494 1.00 78.50 86 ASN A C 1
ATOM 703 O O . ASN A 1 86 ? -1.253 13.150 15.258 1.00 78.50 86 ASN A O 1
ATOM 707 N N . GLU A 1 87 ? -1.349 12.091 13.280 1.00 71.81 87 GLU A N 1
ATOM 708 C CA . GLU A 1 87 ? -2.540 12.805 12.800 1.00 71.81 87 GLU A CA 1
ATOM 709 C C . GLU A 1 87 ? -3.812 12.371 13.535 1.00 71.81 87 GLU A C 1
ATOM 711 O O . GLU A 1 87 ? -4.616 13.222 13.897 1.00 71.81 87 GLU A O 1
ATOM 716 N N . ASN A 1 88 ? -3.958 11.078 13.841 1.00 65.12 88 ASN A N 1
ATOM 717 C CA . ASN A 1 88 ? -5.134 10.545 14.543 1.00 65.12 88 ASN A CA 1
ATOM 718 C C . ASN A 1 88 ? -5.134 10.802 16.068 1.00 65.12 88 ASN A C 1
ATOM 720 O O . ASN A 1 88 ? -6.109 10.471 16.741 1.00 65.12 88 ASN A O 1
ATOM 724 N N . MET A 1 89 ? -4.053 11.357 16.635 1.00 59.78 89 MET A N 1
ATOM 725 C CA . MET A 1 89 ? -3.987 11.774 18.048 1.00 59.78 89 MET A CA 1
ATOM 726 C C . MET A 1 89 ? -4.215 13.282 18.262 1.00 59.78 89 MET A C 1
ATOM 728 O O . MET A 1 89 ? -4.158 13.740 19.406 1.00 59.78 89 MET A O 1
ATOM 732 N N . LYS A 1 90 ? -4.427 14.056 17.191 1.00 48.88 90 LYS A N 1
ATOM 733 C CA . LYS A 1 90 ? -4.832 15.468 17.265 1.00 48.88 90 LYS A CA 1
ATOM 734 C C . LYS A 1 90 ? -6.346 15.606 17.221 1.00 48.88 90 LYS A C 1
ATOM 736 O O . LYS A 1 90 ? -6.833 16.534 17.903 1.00 48.88 90 LYS A O 1
#